Protein AF-A0AAN0LYQ7-F1 (afdb_monomer_lite)

Secondary structure (DSSP, 8-state):
-HHHH-TTT----SGGGSHHHHHHHHHHHHHHHS-TTS--EEEEE---SSTTS--HHHHHHHHTTTGGG-SEEEEE---SSSPPPS---TTTTHHHHHHHHHH-TTSEEEE-SS--SGGGGGGG-

pLDDT: mean 93.11, std 9.34, range [48.59, 98.44]

Sequence (125 aa):
MSEFMSPASNHRTDKYKDGSVFLQELTDAITDVWPKHKILSLRVSATDYEPNGQTVDDTIRMLGPVAASYDFINVSSGGITINPPTKIYPGYQVPFALKVKKAFPDNNIIACGMLGNPDLLCLCH

Foldseek 3Di:
DQLLLKPVNQPDPDPSVHVLVVVVVVLVVCLVPPDPVDAFEAEDALWAQDPRIHHNVSVLVSCVVRQVSHQEYEYHHHDPDPHDDPDADAQPRVVSQVVSCVSPVNHHYHGDGNPPDPVSVVSND

Radius of gyration: 14.93 Å; chains: 1; bounding box: 38×24×38 Å

Structure (mmCIF, N/CA/C/O backbone):
data_AF-A0AAN0LYQ7-F1
#
_entry.id   AF-A0AAN0LYQ7-F1
#
loop_
_atom_site.group_PDB
_atom_site.id
_atom_site.type_symbol
_atom_site.label_atom_id
_atom_site.label_alt_id
_atom_site.label_comp_id
_atom_site.label_asym_id
_atom_site.label_entity_id
_atom_site.label_seq_id
_atom_site.pdbx_PDB_ins_code
_atom_site.Cartn_x
_atom_site.Cartn_y
_atom_site.Cartn_z
_atom_site.occupancy
_atom_site.B_iso_or_equiv
_atom_site.auth_seq_id
_atom_site.auth_comp_id
_atom_site.auth_asym_id
_atom_site.auth_atom_id
_atom_site.pdbx_PDB_model_num
ATOM 1 N N . MET A 1 1 ? 1.251 10.231 2.414 1.00 89.88 1 MET A N 1
ATOM 2 C CA . MET A 1 1 ? 1.309 8.829 2.890 1.00 89.88 1 MET A CA 1
ATOM 3 C C . MET A 1 1 ? 2.413 8.052 2.190 1.00 89.88 1 MET A C 1
ATOM 5 O O . MET A 1 1 ? 3.301 7.593 2.888 1.00 89.88 1 MET A O 1
ATOM 9 N N . SER A 1 2 ? 2.416 7.950 0.853 1.00 93.81 2 SER A N 1
ATOM 10 C CA . SER A 1 2 ? 3.462 7.213 0.117 1.00 93.81 2 SER A CA 1
ATOM 11 C C . SER A 1 2 ? 4.885 7.670 0.459 1.00 93.81 2 SER A C 1
ATOM 13 O O . SER A 1 2 ? 5.766 6.836 0.606 1.00 93.81 2 SER A O 1
ATOM 15 N N . GLU A 1 3 ? 5.085 8.969 0.704 1.00 96.00 3 GLU A N 1
ATOM 16 C CA . GLU A 1 3 ? 6.379 9.513 1.135 1.00 96.00 3 GLU A CA 1
ATOM 17 C C . GLU A 1 3 ? 6.904 8.940 2.460 1.00 96.00 3 GLU A C 1
ATOM 19 O O . GLU A 1 3 ? 8.113 8.859 2.640 1.00 96.00 3 GLU A O 1
ATOM 24 N N . PHE A 1 4 ? 6.018 8.540 3.380 1.00 97.12 4 PHE A N 1
ATOM 25 C CA . PHE A 1 4 ? 6.394 7.885 4.639 1.00 97.12 4 PHE A CA 1
ATOM 26 C C . PHE A 1 4 ? 6.676 6.394 4.445 1.00 97.12 4 PHE A C 1
ATOM 28 O O . PHE A 1 4 ? 7.478 5.821 5.176 1.00 97.12 4 PHE A O 1
ATOM 35 N N . MET A 1 5 ? 5.996 5.759 3.491 1.00 95.38 5 MET A N 1
ATOM 36 C CA . MET A 1 5 ? 6.126 4.326 3.225 1.00 95.38 5 MET A CA 1
ATOM 37 C C . MET A 1 5 ? 7.389 3.999 2.418 1.00 95.38 5 MET A C 1
ATOM 39 O O . MET A 1 5 ? 7.980 2.939 2.618 1.00 95.38 5 MET A O 1
ATOM 43 N N . SER A 1 6 ? 7.821 4.913 1.544 1.00 95.62 6 SER A N 1
ATOM 44 C CA . SER A 1 6 ? 8.961 4.693 0.658 1.00 95.62 6 SER A CA 1
ATOM 45 C C . SER A 1 6 ? 10.302 5.059 1.312 1.00 95.62 6 SER A C 1
ATOM 47 O O . SER A 1 6 ? 10.486 6.203 1.743 1.00 95.62 6 SER A O 1
ATOM 49 N N . PRO A 1 7 ? 11.298 4.152 1.296 1.00 94.75 7 PRO A N 1
ATOM 50 C CA . PRO A 1 7 ? 12.676 4.474 1.674 1.00 94.75 7 PRO A CA 1
ATOM 51 C C . PRO A 1 7 ? 13.333 5.537 0.779 1.00 94.75 7 PRO A C 1
ATOM 53 O O . PRO A 1 7 ? 14.297 6.176 1.201 1.00 94.75 7 PRO A O 1
ATOM 56 N N . ALA A 1 8 ? 12.828 5.733 -0.446 1.00 93.81 8 ALA A N 1
ATOM 57 C CA . ALA A 1 8 ? 13.375 6.697 -1.400 1.00 93.81 8 ALA A CA 1
ATOM 58 C C . ALA A 1 8 ? 13.082 8.155 -1.009 1.00 93.81 8 ALA A C 1
ATOM 60 O O . ALA A 1 8 ? 13.794 9.054 -1.444 1.00 93.81 8 ALA A O 1
ATOM 61 N N . SER A 1 9 ? 12.059 8.388 -0.184 1.00 94.94 9 SER A N 1
ATOM 62 C CA . SER A 1 9 ? 11.672 9.717 0.308 1.00 94.94 9 SER A CA 1
ATOM 63 C C . SER A 1 9 ? 11.763 9.849 1.829 1.00 94.94 9 SER A C 1
ATOM 65 O O . SER A 1 9 ? 11.970 10.950 2.344 1.00 94.94 9 SER A O 1
ATOM 67 N N . ASN A 1 10 ? 11.606 8.751 2.576 1.00 96.69 10 ASN A N 1
ATOM 68 C CA . ASN A 1 10 ? 11.630 8.774 4.033 1.00 96.69 10 ASN A CA 1
ATOM 69 C C . ASN A 1 10 ? 13.048 8.569 4.581 1.00 96.69 10 ASN A C 1
ATOM 71 O O . ASN A 1 10 ? 13.498 7.448 4.820 1.00 96.69 10 ASN A O 1
ATOM 75 N N . HIS A 1 11 ? 13.744 9.673 4.841 1.00 96.62 11 HIS A N 1
ATOM 76 C CA . HIS A 1 11 ? 15.080 9.668 5.453 1.00 96.62 11 HIS A CA 1
ATOM 77 C C . HIS A 1 11 ? 15.064 10.054 6.937 1.00 96.62 11 HIS A C 1
ATOM 79 O O . HIS A 1 11 ? 16.074 10.502 7.486 1.00 96.62 11 HIS A O 1
ATOM 85 N N . ARG A 1 12 ? 13.910 9.924 7.598 1.00 97.81 12 ARG A N 1
ATOM 86 C CA . ARG A 1 12 ? 13.760 10.275 9.011 1.00 97.81 12 ARG A CA 1
ATOM 87 C C . ARG A 1 12 ? 14.605 9.369 9.906 1.00 97.81 12 ARG A C 1
ATOM 89 O O . ARG A 1 12 ? 14.970 8.249 9.550 1.00 97.81 12 ARG A O 1
ATOM 96 N N . THR A 1 13 ? 14.880 9.857 11.108 1.00 97.94 13 THR A N 1
ATOM 97 C CA . THR A 1 13 ? 15.631 9.142 12.151 1.00 97.94 13 THR A CA 1
ATOM 98 C C . THR A 1 13 ? 14.802 8.870 13.407 1.00 97.94 13 THR A C 1
ATOM 100 O O . THR A 1 13 ? 15.308 8.265 14.348 1.00 97.94 13 THR A O 1
ATOM 103 N N . ASP A 1 14 ? 13.538 9.293 13.426 1.00 98.25 14 ASP A N 1
ATOM 104 C CA . ASP A 1 14 ? 12.599 9.057 14.521 1.00 98.25 14 ASP A CA 1
ATOM 105 C C . ASP A 1 14 ? 11.712 7.823 14.272 1.00 98.25 14 ASP A C 1
ATOM 107 O O . ASP A 1 14 ? 11.932 7.063 13.326 1.00 98.25 14 ASP A O 1
ATOM 111 N N . LYS A 1 15 ? 10.690 7.613 15.119 1.00 97.81 15 LYS A N 1
ATOM 112 C CA . LYS A 1 15 ? 9.786 6.452 15.013 1.00 97.81 15 LYS A CA 1
ATOM 113 C C . LYS A 1 15 ? 9.082 6.347 13.654 1.00 97.81 15 LYS A C 1
ATOM 115 O O . LYS A 1 15 ? 8.756 5.245 13.233 1.00 97.81 15 LYS A O 1
ATOM 120 N N . TYR A 1 16 ? 8.895 7.465 12.948 1.00 97.81 16 TYR A N 1
ATOM 121 C CA . TYR A 1 16 ? 8.245 7.483 11.638 1.00 97.81 16 TYR A CA 1
ATOM 122 C C . TYR A 1 16 ? 9.180 7.090 10.493 1.00 97.81 16 TYR A C 1
ATOM 124 O O . TYR A 1 16 ? 8.748 7.095 9.342 1.00 97.81 16 TYR A O 1
ATOM 132 N N . LYS A 1 17 ? 10.442 6.738 10.777 1.00 96.88 17 LYS A N 1
ATOM 133 C CA . LYS A 1 17 ? 11.301 6.041 9.812 1.00 96.88 17 LYS A CA 1
ATOM 134 C C . LYS A 1 17 ? 10.667 4.724 9.354 1.00 96.88 17 LYS A C 1
ATOM 136 O O . LYS A 1 17 ? 10.817 4.354 8.196 1.00 96.88 17 LYS A O 1
ATOM 141 N N . ASP A 1 18 ? 9.950 4.034 10.242 1.00 96.06 18 ASP A N 1
ATOM 142 C CA . ASP A 1 18 ? 9.082 2.934 9.833 1.00 96.06 18 ASP A CA 1
ATOM 143 C C . ASP A 1 18 ? 7.714 3.482 9.407 1.00 96.06 18 ASP A C 1
ATOM 145 O O . ASP A 1 18 ? 6.898 3.894 10.235 1.00 96.06 18 ASP A O 1
ATOM 149 N N . GLY A 1 19 ? 7.458 3.478 8.097 1.00 95.50 19 GLY A N 1
ATOM 150 C CA . GLY A 1 19 ? 6.224 4.001 7.510 1.00 95.50 19 GLY A CA 1
ATOM 151 C C . GLY A 1 19 ? 4.946 3.345 8.043 1.00 95.50 19 GLY A C 1
ATOM 152 O O . GLY A 1 19 ? 3.896 3.994 8.052 1.00 95.50 19 GLY A O 1
ATOM 153 N N . SER A 1 20 ? 5.020 2.108 8.563 1.00 96.31 20 SER A N 1
ATOM 154 C CA . SER A 1 20 ? 3.871 1.454 9.210 1.00 96.31 20 SER A CA 1
ATOM 155 C C . SER A 1 20 ? 3.357 2.219 10.424 1.00 96.31 20 SER A C 1
ATOM 157 O O . SER A 1 20 ? 2.164 2.140 10.704 1.00 96.31 20 SER A O 1
ATOM 159 N N . VAL A 1 21 ? 4.213 2.949 11.147 1.00 97.94 21 VAL A N 1
ATOM 160 C CA . VAL A 1 21 ? 3.796 3.730 12.323 1.00 97.94 21 VAL A CA 1
ATOM 161 C C . VAL A 1 21 ? 2.861 4.857 11.895 1.00 97.94 21 VAL A C 1
ATOM 163 O O . VAL A 1 2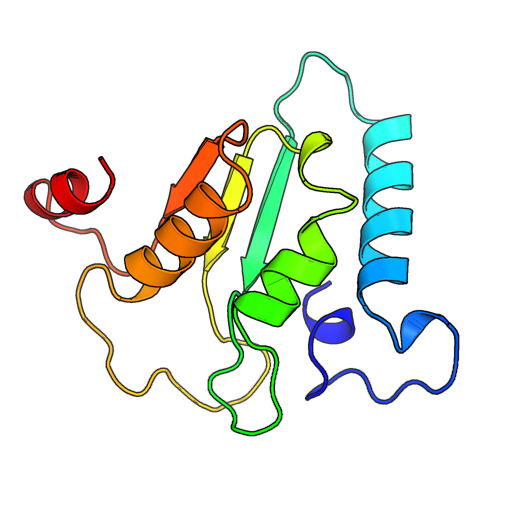1 ? 1.768 4.990 12.435 1.00 97.94 21 VAL A O 1
ATOM 166 N N . PHE A 1 22 ? 3.250 5.619 10.868 1.00 98.19 22 PHE A N 1
ATOM 167 C CA . PHE A 1 22 ? 2.406 6.683 10.319 1.00 98.19 22 PHE A CA 1
ATOM 168 C C . PHE A 1 22 ? 1.089 6.129 9.762 1.00 98.19 22 PHE A C 1
ATOM 170 O O . PHE A 1 22 ? 0.031 6.708 9.984 1.00 98.19 22 PHE A O 1
ATOM 177 N N . LEU A 1 23 ? 1.145 5.004 9.043 1.00 98.12 23 LEU A N 1
ATOM 178 C CA . LEU A 1 23 ? -0.043 4.391 8.451 1.00 98.12 23 LEU A CA 1
ATOM 179 C C . LEU A 1 23 ? -1.043 3.897 9.511 1.00 98.12 23 LEU A C 1
ATOM 181 O O . LEU A 1 23 ? -2.247 4.063 9.323 1.00 98.12 23 LEU A O 1
ATOM 185 N N . GLN A 1 24 ? -0.558 3.321 10.614 1.00 98.44 24 GLN A N 1
ATOM 186 C CA . GLN A 1 24 ? -1.394 2.903 11.745 1.00 98.44 24 GLN A CA 1
ATOM 187 C C . GLN A 1 24 ? -2.042 4.105 12.427 1.00 98.44 24 GLN A C 1
ATOM 189 O O . GLN A 1 24 ? -3.263 4.171 12.474 1.00 98.44 24 GLN A O 1
ATOM 194 N N . GLU A 1 25 ? -1.253 5.103 12.834 1.00 98.44 25 GLU A N 1
ATOM 195 C CA . GLU A 1 25 ? -1.784 6.303 13.497 1.00 98.44 25 GLU A CA 1
ATOM 196 C C . GLU A 1 25 ? -2.798 7.051 12.616 1.00 98.44 25 GLU A C 1
ATOM 198 O O . GLU A 1 25 ? -3.823 7.527 13.104 1.00 98.44 25 GLU A O 1
ATOM 203 N N . LEU A 1 26 ? -2.554 7.113 11.301 1.00 98.12 26 LEU A N 1
ATOM 204 C CA . LEU A 1 26 ? -3.502 7.674 10.341 1.00 98.12 26 LEU A CA 1
ATOM 205 C C . LEU A 1 26 ? -4.794 6.849 10.266 1.00 98.12 26 LEU A C 1
ATOM 207 O O . LEU A 1 26 ? -5.882 7.420 10.233 1.00 98.12 26 LEU A O 1
ATOM 211 N N . THR A 1 27 ? -4.683 5.521 10.219 1.00 98.38 27 THR A N 1
ATOM 212 C CA . THR A 1 27 ? -5.846 4.624 10.149 1.00 98.38 27 THR A CA 1
ATOM 213 C C . THR A 1 27 ? -6.684 4.720 11.421 1.00 98.38 27 THR A C 1
ATOM 215 O O . THR A 1 27 ? -7.906 4.841 11.329 1.00 98.38 27 THR A O 1
ATOM 218 N N . ASP A 1 28 ? -6.050 4.740 12.590 1.00 98.38 28 ASP A N 1
ATOM 219 C CA . ASP A 1 28 ? -6.723 4.885 13.882 1.00 98.38 28 ASP A CA 1
ATOM 220 C C . ASP A 1 28 ? -7.470 6.223 13.952 1.00 98.38 28 ASP A C 1
ATOM 222 O O . ASP A 1 28 ? -8.664 6.258 14.239 1.00 98.38 28 ASP A O 1
ATOM 226 N N . ALA A 1 29 ? -6.809 7.323 13.576 1.00 98.44 29 ALA A N 1
ATOM 227 C CA . ALA A 1 29 ? -7.426 8.648 13.571 1.00 98.44 29 ALA A CA 1
ATOM 228 C C . ALA A 1 29 ? -8.616 8.756 12.601 1.00 98.44 29 ALA A C 1
ATOM 230 O O . ALA A 1 29 ? -9.599 9.432 12.901 1.00 98.44 29 ALA A O 1
ATOM 231 N N . ILE A 1 30 ? -8.546 8.103 11.435 1.00 98.06 30 ILE A N 1
ATOM 232 C CA . ILE A 1 30 ? -9.660 8.076 10.478 1.00 98.06 30 ILE A CA 1
ATOM 233 C C . ILE A 1 30 ? -10.809 7.229 11.027 1.00 98.06 30 ILE A C 1
ATOM 235 O O . ILE A 1 30 ? -11.954 7.674 11.010 1.00 98.06 30 ILE A O 1
ATOM 239 N N . THR A 1 31 ? -10.525 6.018 11.502 1.00 97.44 31 THR A N 1
ATOM 240 C CA . THR A 1 31 ? -11.558 5.068 11.946 1.00 97.44 31 THR A CA 1
ATOM 241 C C . THR A 1 31 ? -12.274 5.502 13.223 1.00 97.44 31 THR A C 1
ATOM 243 O O . THR A 1 31 ? -13.440 5.148 13.391 1.00 97.44 31 THR A O 1
ATOM 246 N N . ASP A 1 32 ? -11.639 6.320 14.067 1.00 98.06 32 ASP A N 1
ATOM 247 C CA . ASP A 1 32 ? -12.263 6.928 15.250 1.00 98.06 32 ASP A CA 1
ATOM 248 C C . ASP A 1 32 ? -13.447 7.845 14.888 1.00 98.06 32 ASP A C 1
ATOM 250 O O . ASP A 1 32 ? -14.472 7.866 15.570 1.00 98.06 32 ASP A O 1
ATOM 254 N N . VAL A 1 33 ? -13.348 8.560 13.762 1.00 97.94 33 VAL A N 1
ATOM 255 C CA . VAL A 1 33 ? -14.361 9.540 13.333 1.00 97.94 33 VAL A CA 1
ATOM 256 C C . VAL A 1 33 ? -15.199 9.083 12.137 1.00 97.94 33 VAL A C 1
ATOM 258 O O . VAL A 1 33 ? -16.239 9.682 11.841 1.00 97.94 33 VAL A O 1
ATOM 261 N N . TRP A 1 34 ? -14.766 8.049 11.414 1.00 97.94 34 TRP A N 1
ATOM 262 C CA . TRP A 1 34 ? -15.443 7.595 10.203 1.00 97.94 34 TRP A CA 1
ATOM 263 C C . TRP A 1 34 ? -16.702 6.774 10.531 1.00 97.94 34 TRP A C 1
ATOM 265 O O . TRP A 1 34 ? -16.637 5.793 11.276 1.00 97.94 34 TRP A O 1
ATOM 275 N N . PRO A 1 35 ? -17.878 7.109 9.966 1.00 97.38 35 PRO A N 1
ATOM 276 C CA . PRO A 1 35 ? -19.093 6.349 10.236 1.00 97.38 35 PRO A CA 1
ATOM 277 C C . PRO A 1 35 ? -18.994 4.899 9.739 1.00 97.38 35 PRO A C 1
ATOM 279 O O . PRO A 1 35 ? -18.815 4.668 8.547 1.00 97.38 35 PRO A O 1
ATOM 282 N N . LYS A 1 36 ? -19.245 3.923 10.623 1.00 93.75 36 LYS A N 1
ATOM 283 C CA . LYS A 1 36 ? -19.140 2.473 10.329 1.00 93.75 36 LYS A CA 1
ATOM 284 C C . LYS A 1 36 ? -19.999 1.958 9.164 1.00 93.75 36 LYS A C 1
ATOM 286 O O . LYS A 1 36 ? -19.768 0.863 8.679 1.00 93.75 36 LYS A O 1
ATOM 291 N N . HIS A 1 37 ? -21.020 2.707 8.750 1.00 95.38 37 HIS A N 1
ATOM 292 C CA . HIS A 1 37 ? -21.897 2.335 7.633 1.00 95.38 37 HIS A CA 1
ATOM 293 C C . HIS A 1 37 ? -21.405 2.862 6.274 1.00 95.38 37 HIS A C 1
ATOM 295 O O . HIS A 1 37 ? -22.056 2.619 5.258 1.00 95.38 37 HIS A O 1
ATOM 301 N N . LYS A 1 38 ? -20.314 3.639 6.242 1.00 97.69 38 LYS A N 1
ATOM 302 C CA . LYS A 1 38 ? -19.732 4.188 5.016 1.00 97.69 38 LYS A CA 1
ATOM 303 C C . LYS A 1 38 ? -18.482 3.414 4.635 1.00 97.69 38 LYS A C 1
ATOM 305 O O . LYS A 1 38 ? -17.630 3.172 5.479 1.00 97.69 38 LYS A O 1
ATOM 310 N N . ILE A 1 39 ? -18.346 3.156 3.339 1.00 97.19 39 ILE A N 1
ATOM 311 C CA . ILE A 1 39 ? -17.170 2.502 2.769 1.00 97.19 39 ILE A CA 1
ATOM 312 C C . ILE A 1 39 ? -15.916 3.353 2.986 1.00 97.19 39 ILE A C 1
ATOM 314 O O . ILE A 1 39 ? -15.916 4.550 2.677 1.00 97.19 39 ILE A O 1
ATOM 318 N N . LEU A 1 40 ? -14.849 2.720 3.464 1.00 97.56 40 LEU A N 1
ATOM 319 C CA . LEU A 1 40 ? -13.513 3.286 3.582 1.00 97.56 40 LEU A CA 1
ATOM 320 C C . LEU A 1 40 ? -12.542 2.527 2.668 1.00 97.56 40 LEU A C 1
ATOM 322 O O . LEU A 1 40 ? -12.479 1.299 2.669 1.00 97.56 40 LEU A O 1
ATOM 326 N N . SER A 1 41 ? -11.760 3.262 1.876 1.00 97.38 41 SER A N 1
ATOM 327 C CA . SER A 1 41 ? -10.776 2.675 0.966 1.00 97.38 41 SER A CA 1
ATOM 328 C C . SER A 1 41 ? -9.401 3.304 1.133 1.00 97.38 41 SER A C 1
ATOM 330 O O . SER A 1 41 ? -9.280 4.519 1.287 1.00 97.38 41 SER A O 1
ATOM 332 N N . LEU A 1 42 ? -8.368 2.465 1.045 1.00 97.81 42 LEU A N 1
ATOM 33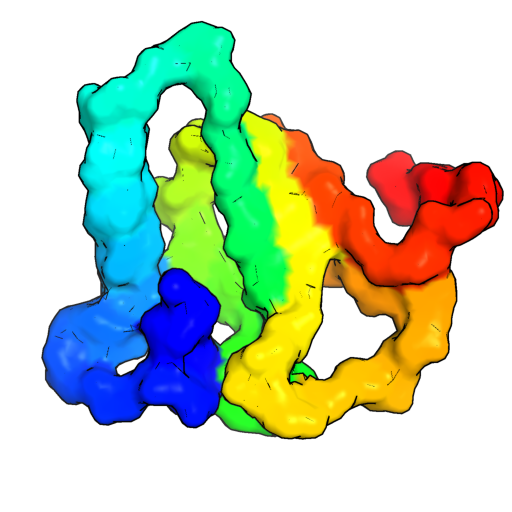3 C CA . LEU A 1 42 ? -6.968 2.869 1.034 1.00 97.81 42 LEU A CA 1
ATOM 334 C C . LEU A 1 42 ? -6.374 2.648 -0.353 1.00 97.81 42 LEU A C 1
ATOM 336 O O . LEU A 1 42 ? -6.378 1.526 -0.856 1.00 97.81 42 LEU A O 1
ATOM 340 N N . ARG A 1 43 ? -5.801 3.693 -0.956 1.00 97.69 43 ARG A N 1
ATOM 341 C CA . ARG A 1 43 ? -5.006 3.553 -2.181 1.00 97.69 43 ARG A CA 1
ATOM 342 C C . ARG A 1 43 ? -3.517 3.522 -1.859 1.00 97.69 43 ARG A C 1
ATOM 344 O O . ARG A 1 43 ? -3.017 4.428 -1.197 1.00 97.69 43 ARG A O 1
ATOM 351 N N . VAL A 1 44 ? -2.810 2.521 -2.378 1.00 97.06 44 VAL A N 1
ATOM 352 C CA . VAL A 1 44 ? -1.370 2.326 -2.158 1.00 97.06 44 VAL A CA 1
ATOM 353 C C . VAL A 1 44 ? -0.590 2.238 -3.465 1.00 97.06 44 VAL A C 1
ATOM 355 O O . VAL A 1 44 ? -1.096 1.758 -4.481 1.00 97.06 44 VAL A O 1
ATOM 358 N N . SER A 1 45 ? 0.669 2.677 -3.422 1.00 96.62 45 SER A N 1
ATOM 359 C CA . SER A 1 45 ? 1.677 2.283 -4.406 1.00 96.62 45 SER A CA 1
ATOM 360 C C . SER A 1 45 ? 2.326 0.989 -3.927 1.00 96.62 45 SER A C 1
ATOM 362 O O . SER A 1 45 ? 2.881 0.955 -2.833 1.00 96.62 45 SER A O 1
ATOM 364 N N . ALA A 1 46 ? 2.238 -0.072 -4.724 1.00 96.69 46 ALA A N 1
ATOM 365 C CA . ALA A 1 46 ? 2.831 -1.362 -4.402 1.00 96.69 46 ALA A CA 1
ATOM 366 C C . ALA A 1 46 ? 4.353 -1.379 -4.561 1.00 96.69 46 ALA A C 1
ATOM 368 O O . ALA A 1 46 ? 5.007 -2.240 -3.993 1.00 96.69 46 ALA A O 1
ATOM 369 N N . THR A 1 47 ? 4.932 -0.504 -5.381 1.00 96.19 47 THR A N 1
ATOM 370 C CA . THR A 1 47 ? 6.382 -0.480 -5.591 1.00 96.19 47 THR A CA 1
ATOM 371 C C . THR A 1 47 ? 6.839 0.832 -6.204 1.00 96.19 47 THR A C 1
ATOM 373 O O . THR A 1 47 ? 6.075 1.471 -6.929 1.00 96.19 47 THR A O 1
ATOM 376 N N . ASP A 1 48 ? 8.098 1.183 -5.965 1.00 95.56 48 ASP A N 1
ATOM 377 C CA . ASP A 1 48 ? 8.727 2.402 -6.477 1.00 95.56 48 ASP A CA 1
ATOM 378 C C . ASP A 1 48 ? 9.506 2.197 -7.781 1.00 95.56 48 ASP A C 1
ATOM 380 O O . ASP A 1 48 ? 9.977 3.170 -8.358 1.00 95.56 48 ASP A O 1
ATOM 384 N N . TYR A 1 49 ? 9.663 0.952 -8.247 1.00 94.50 49 TYR A N 1
ATOM 385 C CA . TYR A 1 49 ? 10.480 0.615 -9.425 1.00 94.50 49 TYR A CA 1
ATOM 386 C C . TYR A 1 49 ? 11.961 1.040 -9.326 1.00 94.50 49 TYR A C 1
ATOM 388 O O . TYR A 1 49 ? 12.635 1.237 -10.335 1.00 94.50 49 TYR A O 1
ATOM 396 N N . GLU A 1 50 ? 12.491 1.145 -8.109 1.00 91.44 50 GLU A N 1
ATOM 397 C CA . GLU A 1 50 ? 13.880 1.508 -7.810 1.00 91.44 50 GLU A CA 1
ATOM 398 C C . GLU A 1 50 ? 14.537 0.373 -7.003 1.00 91.44 50 GLU A C 1
ATOM 400 O O . GLU A 1 50 ? 13.873 -0.181 -6.123 1.00 91.44 50 GLU A O 1
ATOM 405 N N . PRO A 1 51 ? 15.821 0.027 -7.229 1.00 87.44 51 PRO A N 1
ATOM 406 C CA . PRO A 1 51 ? 16.493 -1.065 -6.513 1.00 87.44 51 PRO A CA 1
ATOM 407 C C . PRO A 1 51 ? 16.438 -0.977 -4.981 1.00 87.44 51 PRO A C 1
ATOM 409 O O . PRO A 1 51 ? 16.335 -2.004 -4.320 1.00 87.44 51 PRO A O 1
ATOM 412 N N . ASN A 1 52 ? 16.482 0.238 -4.428 1.00 88.69 52 ASN A N 1
ATOM 413 C CA . ASN A 1 52 ? 16.411 0.495 -2.983 1.00 88.69 52 ASN A CA 1
ATOM 414 C C . ASN A 1 52 ? 15.072 1.131 -2.565 1.00 88.69 52 ASN A C 1
ATOM 416 O O . ASN A 1 52 ? 14.977 1.736 -1.498 1.00 88.69 52 ASN A O 1
ATOM 420 N N . GLY A 1 53 ? 14.067 1.067 -3.438 1.00 92.06 53 GLY A N 1
ATOM 421 C CA . GLY A 1 53 ? 12.733 1.586 -3.174 1.00 92.06 53 GLY A CA 1
ATOM 422 C C . GLY A 1 53 ? 11.832 0.563 -2.492 1.00 92.06 53 GLY A C 1
ATOM 423 O O . GLY A 1 53 ? 12.211 -0.578 -2.233 1.00 92.06 53 GLY A O 1
ATOM 424 N N . GLN A 1 54 ? 10.600 0.977 -2.232 1.00 95.25 54 GLN A N 1
ATOM 425 C CA . GLN A 1 54 ? 9.556 0.124 -1.692 1.00 95.25 54 GLN A CA 1
ATOM 426 C C . GLN A 1 54 ? 9.235 -1.024 -2.658 1.00 95.25 54 GLN A C 1
ATOM 428 O O . GLN A 1 54 ? 9.038 -0.827 -3.868 1.00 95.25 54 GLN A O 1
ATOM 433 N N . THR A 1 55 ? 9.126 -2.232 -2.111 1.00 96.81 55 THR A N 1
ATOM 434 C CA . THR A 1 55 ? 8.638 -3.413 -2.825 1.00 96.81 55 THR A CA 1
ATOM 435 C C . THR A 1 55 ? 7.179 -3.718 -2.473 1.00 96.81 55 THR A C 1
ATOM 437 O O . THR A 1 55 ? 6.601 -3.191 -1.516 1.00 96.81 55 THR A O 1
ATOM 440 N N . VAL A 1 56 ? 6.560 -4.620 -3.239 1.00 97.44 56 VAL A N 1
ATOM 441 C CA . VAL A 1 56 ? 5.194 -5.083 -2.942 1.00 97.44 56 VAL A CA 1
ATOM 442 C C . VAL A 1 56 ? 5.125 -5.827 -1.612 1.00 97.44 56 VAL A C 1
ATOM 444 O O . VAL A 1 56 ? 4.132 -5.698 -0.901 1.00 97.44 56 VAL A O 1
ATOM 447 N N . ASP A 1 57 ? 6.189 -6.530 -1.234 1.00 97.94 57 ASP A N 1
ATOM 448 C CA . ASP A 1 57 ? 6.237 -7.270 0.024 1.00 97.94 57 ASP A CA 1
ATOM 449 C C . ASP A 1 57 ? 6.380 -6.305 1.217 1.00 97.94 57 ASP A C 1
ATOM 451 O O . ASP A 1 57 ? 5.712 -6.490 2.234 1.00 97.94 57 ASP A O 1
ATOM 455 N N . ASP A 1 58 ? 7.124 -5.201 1.061 1.00 97.38 58 ASP A N 1
ATOM 456 C CA . ASP A 1 58 ? 7.154 -4.112 2.053 1.00 97.38 58 ASP A CA 1
ATOM 457 C C . ASP A 1 58 ? 5.779 -3.461 2.216 1.00 97.38 58 ASP A C 1
ATOM 459 O O . ASP A 1 58 ? 5.338 -3.178 3.332 1.00 97.38 58 ASP A O 1
ATOM 463 N N . THR A 1 59 ? 5.079 -3.253 1.098 1.00 97.81 59 THR A N 1
ATOM 464 C CA . THR A 1 59 ? 3.715 -2.710 1.094 1.00 97.81 59 THR A CA 1
ATOM 465 C C . THR A 1 59 ? 2.769 -3.625 1.866 1.00 97.81 59 THR A C 1
ATOM 467 O O . THR A 1 59 ? 2.028 -3.153 2.725 1.00 97.81 59 THR A O 1
ATOM 470 N N . ILE A 1 60 ? 2.819 -4.936 1.611 1.00 98.44 60 ILE A N 1
ATOM 471 C CA . ILE A 1 60 ? 2.022 -5.940 2.328 1.00 98.44 60 ILE A CA 1
ATOM 472 C C . ILE A 1 60 ? 2.369 -5.931 3.822 1.00 98.44 60 ILE A C 1
ATOM 474 O O . ILE A 1 60 ? 1.464 -5.879 4.652 1.00 98.44 60 ILE A O 1
ATOM 478 N N . ARG A 1 61 ? 3.657 -5.906 4.185 1.00 98.19 61 ARG A N 1
ATOM 479 C CA . ARG A 1 61 ? 4.093 -5.822 5.588 1.00 98.19 61 ARG A CA 1
ATOM 480 C C . ARG A 1 61 ? 3.487 -4.608 6.294 1.00 98.19 61 ARG A C 1
ATOM 482 O O . ARG A 1 61 ? 2.958 -4.751 7.392 1.00 98.19 61 ARG A O 1
ATOM 489 N N . MET A 1 62 ? 3.561 -3.430 5.674 1.00 97.88 62 MET A N 1
ATOM 490 C CA . MET A 1 62 ? 3.030 -2.190 6.253 1.00 97.88 62 MET A CA 1
ATOM 491 C C . MET A 1 62 ? 1.500 -2.180 6.333 1.00 97.88 62 MET A C 1
ATOM 493 O O . MET A 1 62 ? 0.951 -1.602 7.266 1.00 97.88 62 MET A O 1
ATOM 497 N N . LEU A 1 63 ? 0.814 -2.820 5.382 1.00 98.19 63 LEU A N 1
ATOM 498 C CA . LEU A 1 63 ? -0.645 -2.937 5.369 1.00 98.19 63 LEU A CA 1
ATOM 499 C C . LEU A 1 63 ? -1.185 -3.894 6.432 1.00 98.19 63 LEU A C 1
ATOM 501 O O . LEU A 1 63 ? -2.305 -3.692 6.887 1.00 98.19 63 LEU A O 1
ATOM 505 N N . GLY A 1 64 ? -0.422 -4.914 6.830 1.00 98.00 64 GLY A N 1
ATOM 506 C CA . GLY A 1 64 ? -0.885 -5.979 7.728 1.00 98.00 64 GLY A CA 1
ATOM 507 C C . GLY A 1 64 ? -1.662 -5.496 8.962 1.00 98.00 64 GLY A C 1
ATOM 508 O O . GLY A 1 64 ? -2.779 -5.965 9.170 1.00 98.00 64 GLY A O 1
ATOM 509 N N . PRO A 1 65 ? -1.142 -4.530 9.743 1.00 97.88 65 PRO A N 1
ATOM 510 C CA . PRO A 1 65 ? -1.828 -4.026 10.935 1.00 97.88 65 PRO A CA 1
ATOM 511 C C . PRO A 1 65 ? -3.128 -3.258 10.659 1.00 97.88 65 PRO A C 1
ATOM 513 O O . PRO A 1 65 ? -3.948 -3.125 11.559 1.00 97.88 65 PRO A O 1
ATOM 516 N N . VAL A 1 66 ? -3.315 -2.732 9.444 1.00 98.19 66 VAL A N 1
ATOM 517 C CA . VAL A 1 66 ? -4.407 -1.797 9.119 1.00 98.19 66 VAL A CA 1
ATOM 518 C C . VAL A 1 66 ? -5.388 -2.331 8.081 1.00 98.19 66 VAL A C 1
ATOM 520 O O . VAL A 1 66 ? -6.438 -1.731 7.879 1.00 98.19 66 VAL A O 1
ATOM 523 N N . ALA A 1 67 ? -5.073 -3.436 7.400 1.00 98.12 67 ALA A N 1
ATOM 524 C CA . ALA A 1 67 ? -5.855 -3.933 6.270 1.00 98.12 67 ALA A CA 1
ATOM 525 C C . ALA A 1 67 ? -7.325 -4.175 6.646 1.00 98.12 67 ALA A C 1
ATOM 527 O O . ALA A 1 67 ? -8.218 -3.777 5.904 1.00 98.12 67 ALA A O 1
ATOM 528 N N . ALA A 1 68 ? -7.584 -4.733 7.831 1.00 97.50 68 ALA A N 1
ATOM 529 C CA . ALA A 1 68 ? -8.936 -5.006 8.322 1.00 97.50 68 ALA A CA 1
ATOM 530 C C . ALA A 1 68 ? -9.793 -3.744 8.555 1.00 97.50 68 ALA A C 1
ATOM 532 O O . ALA A 1 68 ? -11.013 -3.844 8.643 1.00 97.50 68 ALA A O 1
ATOM 533 N N . SER A 1 69 ? -9.175 -2.563 8.635 1.00 97.81 69 SER A N 1
ATOM 534 C CA . SER A 1 69 ? -9.871 -1.284 8.811 1.00 97.81 69 SER A CA 1
ATOM 535 C C . SER A 1 69 ? -10.429 -0.708 7.506 1.00 97.81 69 SER A C 1
ATOM 537 O O . SER A 1 69 ? -11.172 0.271 7.546 1.00 97.81 69 SER A O 1
ATOM 539 N N . TYR A 1 70 ? -10.067 -1.278 6.351 1.00 98.06 70 TYR A N 1
ATOM 540 C CA . TYR A 1 70 ? -10.468 -0.794 5.031 1.00 98.06 70 TYR A CA 1
ATOM 541 C C . TYR A 1 70 ? -11.336 -1.820 4.302 1.00 98.06 70 TYR A C 1
ATOM 543 O O . TYR A 1 70 ? -10.934 -2.967 4.108 1.00 98.06 70 TYR A O 1
ATOM 551 N N . ASP A 1 71 ? -12.484 -1.386 3.786 1.00 97.31 71 ASP A N 1
ATOM 552 C CA . ASP A 1 71 ? -13.349 -2.228 2.952 1.00 97.31 71 ASP A CA 1
ATOM 553 C C . ASP A 1 71 ? -12.682 -2.574 1.616 1.00 97.31 71 ASP A C 1
ATOM 555 O O . ASP A 1 71 ? -12.834 -3.688 1.106 1.00 97.31 71 ASP A O 1
ATOM 559 N N . PHE A 1 72 ? -11.936 -1.614 1.051 1.00 97.94 72 PHE A N 1
ATOM 560 C CA . PHE A 1 72 ? -11.232 -1.761 -0.221 1.00 97.94 72 PHE A CA 1
ATOM 561 C C . PHE A 1 72 ? -9.781 -1.293 -0.151 1.00 97.94 72 PHE A C 1
ATOM 563 O O . PHE A 1 72 ? -9.506 -0.149 0.221 1.00 97.94 72 PHE A O 1
ATOM 570 N N . ILE A 1 73 ? -8.861 -2.111 -0.660 1.00 98.31 73 ILE A N 1
ATOM 571 C CA . ILE A 1 73 ? -7.478 -1.699 -0.927 1.00 98.31 73 ILE A CA 1
ATOM 572 C C . ILE A 1 73 ? -7.303 -1.526 -2.437 1.00 98.31 73 ILE A C 1
ATOM 574 O O . ILE A 1 73 ? -7.406 -2.477 -3.212 1.00 98.31 73 ILE A O 1
ATOM 578 N N . ASN A 1 74 ? -7.045 -0.293 -2.861 1.00 97.75 74 ASN A N 1
ATOM 579 C CA . ASN A 1 74 ? -6.796 0.073 -4.248 1.00 97.75 74 ASN A CA 1
ATOM 580 C C . ASN A 1 74 ? -5.294 0.044 -4.533 1.00 97.75 74 ASN A C 1
ATOM 582 O O . ASN A 1 74 ? -4.528 0.860 -4.014 1.00 97.75 74 ASN A O 1
ATOM 586 N N . VAL A 1 75 ? -4.874 -0.916 -5.352 1.00 97.62 75 VAL A N 1
ATOM 587 C CA . VAL A 1 75 ? -3.462 -1.188 -5.604 1.00 97.62 75 VAL A CA 1
ATOM 588 C C . VAL A 1 75 ? -3.040 -0.544 -6.920 1.00 97.62 75 VAL A C 1
ATOM 590 O O . VAL A 1 75 ? -3.514 -0.904 -7.997 1.00 97.62 75 VAL A O 1
ATOM 593 N N . SER A 1 76 ? -2.120 0.408 -6.805 1.00 96.31 76 SER A N 1
ATOM 594 C CA . SER A 1 76 ? -1.397 1.070 -7.891 1.00 96.31 76 SER A CA 1
ATOM 595 C C . SER A 1 76 ? 0.105 0.805 -7.712 1.00 96.31 76 SER A C 1
ATOM 597 O O . SER A 1 76 ? 0.512 -0.056 -6.935 1.00 96.31 76 SER A O 1
ATOM 599 N N . SER A 1 77 ? 0.959 1.536 -8.417 1.00 96.06 77 SER A N 1
ATOM 600 C CA . SER A 1 77 ? 2.417 1.485 -8.290 1.00 96.06 77 SER A CA 1
ATOM 601 C C . SER A 1 77 ? 3.054 2.774 -8.817 1.00 96.06 77 SER A C 1
ATOM 603 O O . SER A 1 77 ? 2.422 3.506 -9.585 1.00 96.06 77 SER A O 1
ATOM 605 N N . GLY A 1 78 ? 4.309 3.014 -8.441 1.00 94.06 78 GLY A N 1
ATOM 606 C CA . GLY A 1 78 ? 5.130 4.143 -8.864 1.00 94.06 78 GLY A CA 1
ATOM 607 C C . GLY A 1 78 ? 4.704 5.496 -8.288 1.00 94.06 78 GLY A C 1
ATOM 608 O O . GLY A 1 78 ? 3.821 5.600 -7.434 1.00 94.06 78 GLY A O 1
ATOM 609 N N . GLY A 1 79 ? 5.351 6.548 -8.791 1.00 91.94 79 GLY A N 1
ATOM 610 C CA . GLY A 1 79 ? 4.996 7.945 -8.526 1.00 91.94 79 GLY A CA 1
ATOM 611 C C . GLY A 1 79 ? 5.783 8.631 -7.409 1.00 91.94 79 GLY A C 1
ATOM 612 O O . GLY A 1 79 ? 5.639 9.840 -7.265 1.00 91.94 79 GLY A O 1
ATOM 613 N N . ILE A 1 80 ? 6.609 7.905 -6.646 1.00 94.50 80 ILE A N 1
ATOM 614 C CA . ILE A 1 80 ? 7.484 8.517 -5.631 1.00 94.50 80 ILE A CA 1
ATOM 615 C C . ILE A 1 80 ? 8.870 8.877 -6.180 1.00 94.50 80 ILE A C 1
ATOM 617 O O . ILE A 1 80 ? 9.434 9.900 -5.807 1.00 94.50 80 ILE A O 1
ATOM 621 N N . THR A 1 81 ? 9.402 8.066 -7.096 1.00 90.94 81 THR A N 1
ATOM 622 C CA . THR A 1 81 ? 10.633 8.348 -7.840 1.00 90.94 81 THR A CA 1
ATOM 623 C C . THR A 1 81 ? 10.302 8.652 -9.301 1.00 90.94 81 THR A C 1
ATOM 625 O O . THR A 1 81 ? 9.180 8.434 -9.768 1.00 90.94 81 THR A O 1
ATOM 628 N N . ILE A 1 82 ? 11.297 9.142 -10.044 1.00 91.81 82 ILE A N 1
ATOM 629 C CA . ILE A 1 82 ? 11.186 9.345 -11.496 1.00 91.81 82 ILE A CA 1
ATOM 630 C C . ILE A 1 82 ? 11.262 8.032 -12.289 1.00 91.81 82 ILE A C 1
ATOM 632 O O . ILE A 1 82 ? 11.068 8.049 -13.505 1.00 91.81 82 ILE A O 1
ATOM 636 N N . ASN A 1 83 ? 11.558 6.905 -11.631 1.00 91.81 83 ASN A N 1
ATOM 637 C CA . ASN A 1 83 ? 11.752 5.637 -12.313 1.00 91.81 83 ASN A CA 1
ATOM 638 C C . ASN A 1 83 ? 10.412 5.058 -12.777 1.00 91.81 83 ASN A C 1
ATOM 640 O O . ASN A 1 83 ? 9.511 4.820 -11.966 1.00 91.81 83 ASN A O 1
ATOM 644 N N . PRO A 1 84 ? 10.261 4.797 -14.083 1.00 91.06 84 PRO A N 1
ATOM 645 C CA . PRO A 1 84 ? 9.053 4.190 -14.600 1.00 91.06 84 PRO A CA 1
ATOM 646 C C . PRO A 1 84 ? 9.056 2.666 -14.384 1.00 91.06 84 PRO A C 1
ATOM 648 O O . PRO A 1 84 ? 10.112 2.049 -14.212 1.00 91.06 84 PRO A O 1
ATOM 651 N N . PRO A 1 85 ? 7.883 2.015 -14.492 1.00 90.69 85 PRO A N 1
ATOM 652 C CA . PRO A 1 85 ? 7.815 0.570 -14.659 1.00 90.69 85 PRO A CA 1
ATOM 653 C C . PRO A 1 85 ? 8.673 0.114 -15.845 1.00 90.69 85 PRO A C 1
ATOM 655 O O . PRO A 1 85 ? 8.630 0.721 -16.914 1.00 90.69 85 PRO A O 1
ATOM 658 N N . THR A 1 86 ? 9.374 -1.016 -15.710 1.00 88.38 86 THR A N 1
ATOM 659 C CA . THR A 1 86 ? 10.196 -1.580 -16.799 1.00 88.38 86 THR A CA 1
ATOM 660 C C . THR A 1 86 ? 9.384 -1.884 -18.061 1.00 88.38 86 THR A C 1
ATOM 662 O O . THR A 1 86 ? 9.901 -1.813 -19.173 1.00 88.38 86 THR A O 1
ATOM 665 N N . LYS A 1 87 ? 8.108 -2.254 -17.897 1.00 89.19 87 LYS A N 1
ATOM 666 C CA . LYS A 1 87 ? 7.160 -2.478 -18.990 1.00 89.19 87 LYS A CA 1
ATOM 667 C C . LYS A 1 87 ? 5.791 -1.942 -18.595 1.00 89.19 87 LYS A C 1
ATOM 669 O O . LYS A 1 87 ? 5.319 -2.214 -17.493 1.00 89.19 87 LYS A O 1
ATOM 674 N N . ILE A 1 88 ? 5.149 -1.248 -19.528 1.00 90.50 88 ILE A N 1
ATOM 675 C CA . ILE A 1 88 ? 3.767 -0.784 -19.414 1.00 90.50 88 ILE A CA 1
ATOM 676 C C . ILE A 1 88 ? 2.944 -1.554 -20.446 1.00 90.50 88 ILE A C 1
ATOM 678 O O . ILE A 1 88 ? 3.281 -1.575 -21.628 1.00 90.50 88 ILE A O 1
ATOM 682 N N . TYR A 1 89 ? 1.897 -2.226 -19.984 1.00 90.12 89 TYR A N 1
ATOM 683 C CA . TYR A 1 89 ? 0.982 -3.024 -20.796 1.00 90.12 89 TYR A CA 1
ATOM 684 C C . TYR A 1 89 ? -0.389 -3.088 -20.102 1.00 90.12 89 TYR A C 1
ATOM 686 O O . TYR A 1 89 ? -0.472 -2.810 -18.903 1.00 90.12 89 TYR A O 1
ATOM 694 N N . PRO A 1 90 ? -1.476 -3.441 -20.807 1.00 91.75 90 PRO A N 1
ATOM 695 C CA . PRO A 1 90 ? -2.781 -3.598 -20.172 1.00 91.75 90 PRO A CA 1
ATOM 696 C C . PRO A 1 90 ? -2.733 -4.623 -19.030 1.00 91.75 90 PRO A C 1
ATOM 698 O O . PRO A 1 90 ? -2.322 -5.763 -19.225 1.00 91.75 90 PRO A O 1
ATOM 701 N N . GLY A 1 91 ? -3.117 -4.206 -17.828 1.00 91.06 91 GLY A N 1
ATOM 702 C CA . GLY A 1 91 ? -3.072 -5.015 -16.612 1.00 91.06 91 GLY A CA 1
ATOM 703 C C . GLY A 1 91 ? -1.720 -5.050 -15.890 1.00 91.06 91 GLY A C 1
ATOM 704 O O . GLY A 1 91 ? -1.558 -5.859 -14.983 1.00 91.06 91 GLY A O 1
ATOM 705 N N . TYR A 1 92 ? -0.746 -4.191 -16.219 1.00 92.75 92 TYR A N 1
ATOM 706 C CA . TYR A 1 92 ? 0.606 -4.277 -15.632 1.00 92.75 92 TYR A CA 1
ATOM 707 C C . TYR A 1 92 ? 0.681 -4.147 -14.098 1.00 92.75 92 TYR A C 1
ATOM 709 O O . TYR A 1 92 ? 1.691 -4.532 -13.508 1.00 92.75 92 TYR A O 1
ATOM 717 N N . GLN A 1 93 ? -0.365 -3.629 -13.440 1.00 95.00 93 GLN A N 1
ATOM 718 C CA . GLN A 1 93 ? -0.447 -3.532 -11.975 1.00 95.00 93 GLN A CA 1
ATOM 719 C C . GLN A 1 93 ? -1.290 -4.655 -11.343 1.00 95.00 93 GLN A C 1
ATOM 721 O O . GLN A 1 93 ? -1.242 -4.840 -10.126 1.00 95.00 93 GLN A O 1
ATOM 726 N N . VAL A 1 94 ? -2.004 -5.454 -12.148 1.00 94.88 94 VAL A N 1
ATOM 727 C CA . VAL A 1 94 ? -2.817 -6.595 -11.687 1.00 94.88 94 VAL A CA 1
ATOM 728 C C . VAL A 1 94 ? -1.986 -7.608 -10.889 1.00 94.88 94 VAL A C 1
ATOM 730 O O . VAL A 1 94 ? -2.444 -8.010 -9.820 1.00 94.88 94 VAL A O 1
ATOM 733 N N . PRO A 1 95 ? -0.745 -7.972 -11.279 1.00 95.38 95 PRO A N 1
ATOM 734 C CA . PRO A 1 95 ? 0.068 -8.884 -10.473 1.00 95.38 95 PRO A CA 1
ATOM 735 C C . PRO A 1 95 ? 0.330 -8.386 -9.043 1.00 95.38 95 PRO A C 1
ATOM 737 O O . PRO A 1 95 ? 0.414 -9.197 -8.120 1.00 95.38 95 PRO A O 1
ATOM 740 N N . PHE A 1 96 ? 0.430 -7.068 -8.829 1.00 97.19 96 PHE A N 1
ATOM 741 C CA . PHE A 1 96 ? 0.567 -6.508 -7.482 1.00 97.19 96 PHE A CA 1
ATOM 742 C C . PHE A 1 96 ? -0.736 -6.631 -6.696 1.00 97.19 96 PHE A C 1
ATOM 744 O O . PHE A 1 96 ? -0.711 -7.071 -5.548 1.00 97.19 96 PHE A O 1
ATOM 751 N N . ALA A 1 97 ? -1.872 -6.315 -7.323 1.00 97.06 97 ALA A N 1
ATOM 752 C CA . ALA A 1 97 ? -3.186 -6.486 -6.711 1.00 97.06 97 ALA A CA 1
ATOM 753 C C . ALA A 1 97 ? -3.438 -7.947 -6.297 1.00 97.06 97 ALA A C 1
ATOM 755 O O . ALA A 1 97 ? -3.882 -8.196 -5.179 1.00 97.06 97 ALA A O 1
ATOM 756 N N . LEU A 1 98 ? -3.067 -8.918 -7.138 1.00 96.69 98 LEU A N 1
ATOM 757 C CA . LEU A 1 98 ? -3.184 -10.347 -6.827 1.00 96.69 98 LEU A CA 1
ATOM 758 C C . LEU A 1 98 ? -2.308 -10.766 -5.639 1.00 96.69 98 LEU A C 1
ATOM 760 O O . LEU A 1 98 ? -2.756 -11.532 -4.785 1.00 96.69 98 LEU A O 1
ATOM 764 N N . LYS A 1 99 ? -1.078 -10.244 -5.534 1.00 98.12 99 LYS A N 1
ATOM 765 C CA . LYS A 1 99 ? -0.221 -10.484 -4.359 1.00 98.12 99 LYS A CA 1
ATOM 766 C C . LYS A 1 99 ? -0.850 -9.939 -3.076 1.00 98.12 99 LYS A C 1
ATOM 768 O O . LYS A 1 99 ? -0.869 -10.644 -2.070 1.00 98.12 99 LYS A O 1
ATOM 773 N N . VAL A 1 100 ? -1.404 -8.727 -3.124 1.00 97.94 100 VAL A N 1
ATOM 774 C CA . VAL A 1 100 ? -2.106 -8.122 -1.981 1.00 97.94 100 VAL A CA 1
ATOM 775 C C . VAL A 1 100 ? -3.362 -8.928 -1.628 1.00 97.94 100 VAL A C 1
ATOM 777 O O . VAL A 1 100 ? -3.566 -9.229 -0.457 1.00 97.94 100 VAL A O 1
ATOM 780 N N . LYS A 1 101 ? -4.151 -9.378 -2.616 1.00 97.62 101 LYS A N 1
ATOM 781 C CA . LYS A 1 101 ? -5.324 -10.247 -2.393 1.00 97.62 101 LYS A CA 1
ATOM 782 C C . LYS A 1 101 ? -4.947 -11.573 -1.740 1.00 97.62 101 LYS A C 1
ATOM 784 O O . LYS A 1 101 ? -5.656 -12.044 -0.859 1.00 97.62 101 LYS A O 1
ATOM 789 N N . LYS A 1 102 ? -3.825 -12.169 -2.146 1.00 98.12 102 LYS A N 1
ATOM 790 C CA . LYS A 1 102 ? -3.318 -13.405 -1.540 1.00 98.12 102 LYS A CA 1
ATOM 791 C C . LYS A 1 102 ? -2.902 -13.204 -0.080 1.00 98.12 102 LYS A C 1
ATOM 793 O O . LYS A 1 102 ? -3.094 -14.111 0.721 1.00 98.12 102 LYS A O 1
ATOM 798 N N . ALA A 1 103 ? -2.326 -12.049 0.255 1.00 98.25 103 ALA A N 1
ATOM 799 C CA . ALA A 1 103 ? -1.949 -11.719 1.628 1.00 98.25 103 ALA A CA 1
ATOM 800 C C . ALA A 1 103 ? -3.163 -11.380 2.511 1.00 98.25 103 ALA A C 1
ATOM 802 O O . ALA A 1 10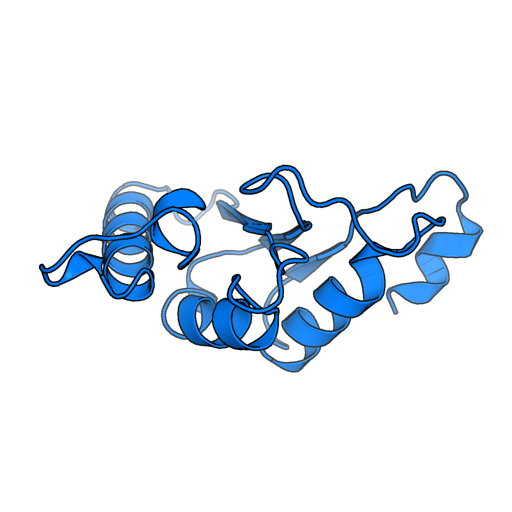3 ? -3.157 -11.697 3.697 1.00 98.25 103 ALA A O 1
ATOM 803 N N . PHE A 1 104 ? -4.200 -10.774 1.926 1.00 97.81 104 PHE A N 1
ATOM 804 C CA . PHE A 1 104 ? -5.401 -10.311 2.621 1.00 97.81 104 PHE A CA 1
ATOM 805 C C . PHE A 1 104 ? -6.675 -10.848 1.943 1.00 97.81 104 PHE A C 1
ATOM 807 O O . PHE A 1 104 ? -7.347 -10.118 1.205 1.00 97.81 104 PHE A O 1
ATOM 814 N N . PRO A 1 105 ? -7.017 -12.134 2.152 1.00 96.56 105 PRO A N 1
ATOM 815 C CA . PRO A 1 105 ? -8.121 -12.784 1.446 1.00 96.56 105 PRO A CA 1
ATOM 816 C C . PRO A 1 105 ? -9.494 -12.187 1.777 1.00 96.56 105 PRO A C 1
ATOM 818 O O . PRO A 1 105 ? -10.368 -12.203 0.910 1.00 96.56 105 PRO A O 1
ATOM 821 N N . ASP A 1 106 ? -9.667 -11.601 2.963 1.00 95.44 106 ASP A N 1
ATOM 822 C CA . ASP A 1 106 ? -10.939 -11.015 3.404 1.00 95.44 106 ASP A CA 1
ATOM 823 C C . ASP A 1 106 ? -11.170 -9.590 2.872 1.00 95.44 106 ASP A C 1
ATOM 825 O O . ASP A 1 106 ? -12.300 -9.109 2.843 1.00 95.44 106 ASP A O 1
ATOM 829 N N . ASN A 1 107 ? -10.123 -8.913 2.388 1.00 95.88 107 ASN A N 1
ATOM 830 C CA . ASN A 1 107 ? -10.247 -7.575 1.816 1.00 95.88 107 ASN A CA 1
ATOM 831 C C . ASN A 1 107 ? -10.739 -7.614 0.362 1.00 95.88 107 ASN A C 1
A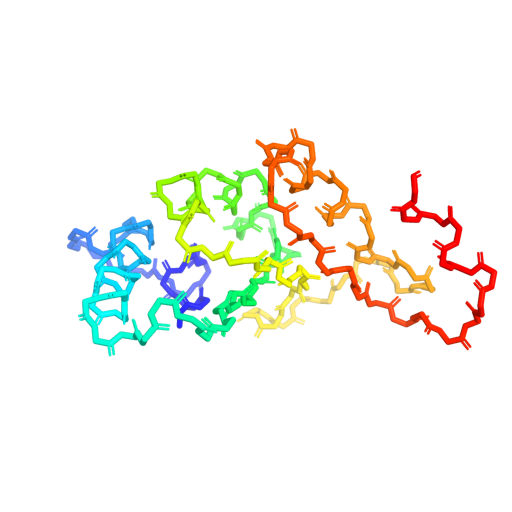TOM 833 O O . ASN A 1 107 ? -10.351 -8.477 -0.441 1.00 95.88 107 ASN A O 1
ATOM 837 N N . ASN A 1 108 ? -11.529 -6.610 -0.024 1.00 97.00 108 ASN A N 1
ATOM 838 C CA . ASN A 1 108 ? -11.811 -6.350 -1.433 1.00 97.00 108 ASN A CA 1
ATOM 839 C C . ASN A 1 108 ? -10.631 -5.590 -2.045 1.00 97.00 108 ASN A C 1
ATOM 841 O O . ASN A 1 108 ? -10.210 -4.554 -1.532 1.00 97.00 108 ASN A O 1
ATOM 845 N N . ILE A 1 109 ? -10.083 -6.089 -3.152 1.00 97.44 109 ILE A N 1
ATOM 846 C CA . ILE A 1 109 ? -8.916 -5.481 -3.795 1.00 97.44 109 ILE A CA 1
ATOM 847 C C . ILE A 1 109 ? -9.327 -4.886 -5.134 1.00 97.44 109 ILE A C 1
ATOM 849 O O . ILE A 1 109 ? -9.892 -5.574 -5.981 1.00 97.44 109 ILE A O 1
ATOM 853 N N . ILE A 1 110 ? -9.020 -3.605 -5.329 1.00 95.81 110 ILE A N 1
ATOM 854 C CA . ILE A 1 110 ? -9.213 -2.918 -6.605 1.00 95.81 110 ILE A CA 1
ATOM 855 C C . ILE A 1 110 ? -7.885 -2.958 -7.357 1.00 95.81 110 ILE A C 1
ATOM 857 O O . ILE A 1 110 ? -6.890 -2.385 -6.905 1.00 95.81 110 ILE A O 1
ATOM 861 N N . ALA A 1 111 ? -7.881 -3.620 -8.511 1.00 93.00 111 ALA A N 1
ATOM 862 C CA . ALA A 1 111 ? -6.769 -3.596 -9.451 1.00 93.00 111 ALA A CA 1
ATOM 863 C C . ALA A 1 111 ? -6.943 -2.452 -10.462 1.00 93.00 111 ALA A C 1
ATOM 865 O O . ALA A 1 111 ? -8.055 -2.162 -10.905 1.00 93.00 111 ALA A O 1
ATOM 866 N N . CYS A 1 112 ? -5.842 -1.813 -10.857 1.00 88.00 112 CYS A N 1
ATOM 867 C CA . CYS A 1 112 ? -5.817 -0.849 -11.958 1.00 88.00 112 CYS A CA 1
ATOM 868 C C . CYS A 1 112 ? -4.679 -1.164 -12.951 1.00 88.00 112 CYS A C 1
ATOM 870 O O . CYS A 1 112 ? -4.107 -2.253 -12.923 1.00 88.00 112 CYS A O 1
ATOM 872 N N . GLY A 1 113 ? -4.404 -0.246 -13.883 1.00 84.44 113 GLY A N 1
ATOM 873 C CA . GLY A 1 113 ? -3.343 -0.392 -14.886 1.00 84.44 113 GLY A CA 1
ATOM 874 C C . GLY A 1 113 ? -3.872 -0.656 -16.293 1.00 84.44 113 GLY A C 1
ATOM 875 O O . GLY A 1 113 ? -3.791 -1.770 -16.788 1.00 84.44 113 GLY A O 1
ATOM 876 N N . MET A 1 114 ? -4.384 0.383 -16.964 1.00 84.75 114 MET A N 1
ATOM 877 C CA . MET A 1 114 ? -4.780 0.348 -18.386 1.00 84.75 114 MET A CA 1
ATOM 878 C C . MET A 1 114 ? -5.782 -0.765 -18.758 1.00 84.75 114 MET A C 1
ATOM 880 O O . MET A 1 114 ? -5.681 -1.391 -19.813 1.00 84.75 114 MET A O 1
ATOM 884 N N . LEU A 1 115 ? -6.773 -1.000 -17.898 1.00 80.81 115 LEU A N 1
ATOM 885 C CA . LEU A 1 115 ? -7.865 -1.946 -18.140 1.00 80.81 115 LEU A CA 1
ATOM 886 C C . LEU A 1 115 ? -8.942 -1.296 -19.027 1.00 80.81 115 LEU A C 1
ATOM 888 O O . LEU A 1 115 ? -9.977 -0.853 -18.542 1.00 80.81 115 LEU A O 1
ATOM 892 N N . GLY A 1 116 ? -8.651 -1.166 -20.324 1.00 78.25 116 GLY A N 1
ATOM 893 C CA . GLY A 1 116 ? -9.558 -0.561 -21.312 1.00 78.25 116 GLY A CA 1
ATOM 894 C C . GLY A 1 116 ? -10.399 -1.558 -22.120 1.00 78.25 116 GLY A C 1
ATOM 895 O O . GLY A 1 116 ? -11.311 -1.142 -22.826 1.00 78.25 116 GLY A O 1
ATOM 896 N N . ASN A 1 117 ? -10.096 -2.857 -22.032 1.00 76.81 117 ASN A N 1
ATOM 897 C CA . ASN A 1 117 ? -10.820 -3.934 -22.713 1.00 76.81 117 ASN A CA 1
ATOM 898 C C . ASN A 1 117 ? -11.506 -4.837 -21.660 1.00 76.81 117 ASN A C 1
ATOM 900 O O . ASN A 1 117 ? -10.806 -5.291 -20.750 1.00 76.81 117 ASN A O 1
ATOM 904 N N . PRO A 1 118 ? -12.822 -5.122 -21.777 1.00 75.06 118 PRO A N 1
ATOM 905 C CA . PRO A 1 118 ? -13.538 -6.072 -20.921 1.00 75.06 118 PRO 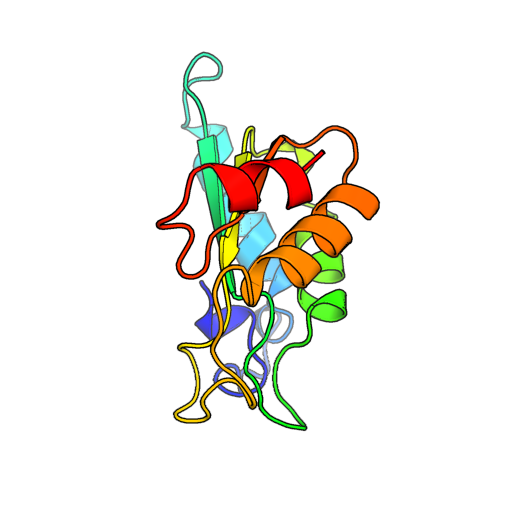A CA 1
ATOM 906 C C . PRO A 1 118 ? -12.861 -7.439 -20.747 1.00 75.06 118 PRO A C 1
ATOM 908 O O . PRO A 1 118 ? -12.914 -7.989 -19.651 1.00 75.06 118 PRO A O 1
ATOM 911 N N . ASP A 1 119 ? -12.166 -7.957 -21.764 1.00 74.75 119 ASP A N 1
ATOM 912 C CA . ASP A 1 119 ? -11.467 -9.254 -21.696 1.00 74.75 119 ASP A CA 1
ATOM 913 C C . ASP A 1 119 ? -10.377 -9.284 -20.610 1.00 74.75 119 ASP A C 1
ATOM 915 O O . ASP A 1 119 ? -10.028 -10.335 -20.073 1.00 74.75 119 ASP A O 1
ATOM 919 N N . LEU A 1 120 ? -9.843 -8.115 -20.244 1.00 67.88 120 LEU A N 1
ATOM 920 C CA . LEU A 1 120 ? -8.821 -7.982 -19.206 1.00 67.88 120 LEU A CA 1
ATOM 921 C C . LEU A 1 120 ? -9.398 -8.103 -17.790 1.00 67.88 120 LEU A C 1
ATOM 923 O O . LEU A 1 120 ? -8.633 -8.292 -16.845 1.00 67.88 120 LEU A O 1
ATOM 927 N N . LEU A 1 121 ? -10.722 -8.019 -17.623 1.00 65.25 121 LEU A N 1
ATOM 928 C CA . LEU A 1 121 ?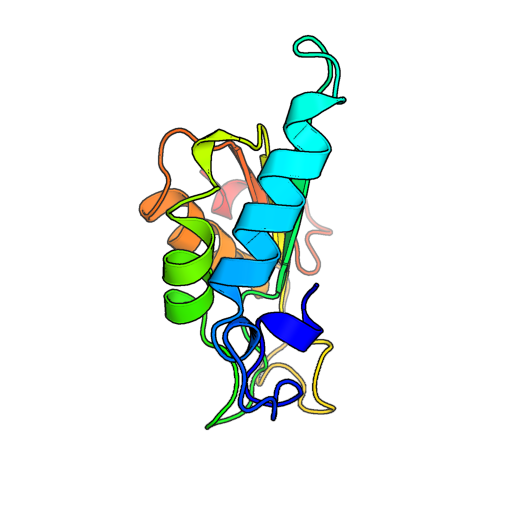 -11.385 -8.204 -16.328 1.00 65.25 121 LEU A CA 1
ATOM 929 C C . LEU A 1 121 ? -11.334 -9.670 -15.870 1.00 65.25 121 LEU A C 1
ATOM 931 O O . LEU A 1 121 ? -11.328 -9.933 -14.670 1.00 65.25 121 LEU A O 1
ATOM 935 N N . CYS A 1 122 ? -11.205 -10.619 -16.804 1.00 59.72 122 CYS A N 1
ATOM 936 C CA . CYS A 1 122 ? -11.079 -12.047 -16.503 1.00 59.72 122 CYS A CA 1
ATOM 937 C C . CYS A 1 122 ? -9.763 -12.417 -15.796 1.00 59.72 122 CYS A C 1
ATOM 939 O O . CYS A 1 122 ? -9.662 -13.509 -15.248 1.00 59.72 122 CYS A O 1
ATOM 941 N N . LEU A 1 123 ? -8.764 -11.526 -15.783 1.00 55.75 123 LEU A N 1
ATOM 942 C CA . LEU A 1 123 ? -7.479 -11.736 -15.099 1.00 55.75 123 LEU A CA 1
ATOM 943 C C . LEU A 1 123 ? -7.553 -11.497 -13.579 1.00 55.75 123 LEU A C 1
ATOM 945 O O . LEU A 1 123 ? -6.571 -11.735 -12.876 1.00 55.75 123 LEU A O 1
ATOM 949 N N . CYS A 1 124 ? -8.685 -10.991 -13.082 1.00 50.34 124 CYS A N 1
ATOM 950 C CA . CYS A 1 124 ? -8.885 -10.600 -11.686 1.00 50.34 124 CYS A CA 1
ATOM 951 C C . CYS A 1 124 ? -9.680 -11.629 -10.853 1.00 50.34 124 CYS A C 1
ATOM 953 O O . CYS A 1 124 ? -9.983 -11.335 -9.695 1.00 50.34 124 CYS A O 1
ATOM 955 N N . HIS A 1 125 ? -10.038 -12.784 -11.428 1.00 48.59 125 HIS A N 1
ATOM 956 C CA . HIS A 1 125 ? -10.815 -13.852 -10.782 1.00 48.59 125 HIS A CA 1
ATOM 957 C C . HIS A 1 125 ? -9.952 -15.042 -10.359 1.00 48.59 125 HIS A C 1
ATOM 959 O O . HIS A 1 125 ? -9.039 -15.417 -11.128 1.00 48.59 125 HIS A O 1
#